Protein AF-A0A1D2MTD9-F1 (afdb_monomer_lite)

Foldseek 3Di:
DADDQPDPPDLVLLVVLLVPPPPPDDPVVNVLSVVLSLLLVQLVVPVVVDYRVLSVVLSCLVCLQVLNNLCVLVSLLPGPVNVVRDDCPDQSNDPVSNVVVSVVSVVSSVDNRDDDCVSCPRVD

Radius of gyration: 14.82 Å; chains: 1; bounding box: 32×32×41 Å

Secondary structure (DSSP, 8-state):
---BTTB---HHHHHHHHHS--S-S-THHHHHHHHHHHHHHHHHHH-TTS-HHHHHHHHHHHHHHTT-GGGHHHHHHT-HHHHHHS-TTSGGG-HHHHHHHHHHHHHHHTS--PPPHHHHTTT-

pLDDT: mean 75.37, std 20.2, range [29.72, 95.44]

Organism: Orchesella cincta (NCBI:txid48709)

Sequence (124 aa):
VQEVFGRKVTNEDFELIIVNDDGSGSSEHVVNVSLYCELIRKINFHASSLGKDGKFQLFICLCAREHLLPRLPQIMANLDITRQMYDDHSFLRNPDLLQDMVQVLLALDDYDIILEHSLTKGID

InterPro domains:
  IPR004012 RUN domain [PF02759] (35-116)
  IPR004012 RUN domain [PS50826] (1-120)
  IPR004012 RUN domain [SM00593] (56-116)
  IPR037213 RUN domain superfamily [G3DSA:1.20.58.900] (1-118)
  IPR037213 RUN domain superfamily [SSF140741] (34-118)
  IPR047278 DENN domain-containing protein 5A/B [PTHR46070] (27-124)

Structure (mmCIF, N/CA/C/O backbone):
data_AF-A0A1D2MTD9-F1
#
_entry.id   AF-A0A1D2MTD9-F1
#
loop_
_atom_site.group_PDB
_atom_site.id
_atom_site.type_symbol
_atom_site.label_atom_id
_atom_site.label_alt_id
_atom_site.label_comp_id
_atom_site.label_asym_id
_atom_site.label_entity_id
_atom_site.label_seq_id
_atom_site.pdbx_PDB_ins_code
_atom_site.Cartn_x
_atom_site.Cartn_y
_atom_site.Cartn_z
_atom_site.occupancy
_atom_site.B_iso_or_equiv
_atom_site.auth_seq_id
_atom_site.auth_comp_id
_atom_site.auth_asym_id
_atom_site.auth_atom_id
_atom_site.pdbx_PDB_model_num
ATOM 1 N N . VAL A 1 1 ? 1.929 15.147 8.982 1.00 29.78 1 VAL A N 1
ATOM 2 C CA . VAL A 1 1 ? 2.770 15.022 7.766 1.00 29.78 1 VAL A CA 1
ATOM 3 C C . VAL A 1 1 ? 3.534 13.725 7.900 1.00 29.78 1 VAL A C 1
ATOM 5 O O . VAL A 1 1 ? 4.138 13.572 8.953 1.00 29.78 1 VAL A O 1
ATOM 8 N N . GLN A 1 2 ? 3.477 12.803 6.939 1.00 31.23 2 GLN A N 1
ATOM 9 C CA . GLN A 1 2 ? 4.319 11.604 6.928 1.00 31.23 2 GLN A CA 1
ATOM 10 C C . GLN A 1 2 ? 5.392 11.725 5.848 1.00 31.23 2 GLN A C 1
ATOM 12 O O . GLN A 1 2 ? 5.124 12.245 4.777 1.00 31.23 2 GLN A O 1
ATOM 17 N N . GLU A 1 3 ? 6.638 11.412 6.199 1.00 29.72 3 GLU A N 1
ATOM 18 C CA . GLU A 1 3 ? 7.717 11.212 5.238 1.00 29.72 3 GLU A CA 1
ATOM 19 C C . GLU A 1 3 ? 7.588 9.767 4.838 1.00 29.72 3 GLU A C 1
ATOM 21 O O . GLU A 1 3 ? 7.647 8.879 5.683 1.00 29.72 3 GLU A O 1
ATOM 26 N N . VAL A 1 4 ? 7.406 9.566 3.550 1.00 36.97 4 VAL A N 1
ATOM 27 C CA . VAL A 1 4 ? 7.649 8.288 2.922 1.00 36.97 4 VAL A CA 1
ATOM 28 C C . VAL A 1 4 ? 8.816 8.595 1.992 1.00 36.97 4 VAL A C 1
ATOM 30 O O . VAL A 1 4 ? 8.685 9.360 1.042 1.00 36.97 4 VAL A O 1
ATOM 33 N N . PHE A 1 5 ? 10.000 8.123 2.389 1.00 48.09 5 PHE A N 1
ATOM 34 C CA . PHE A 1 5 ? 11.257 8.216 1.636 1.00 48.09 5 PHE A CA 1
ATOM 35 C C . PHE A 1 5 ? 11.777 9.632 1.322 1.00 48.09 5 PHE A C 1
ATOM 37 O O . PHE A 1 5 ? 12.143 9.925 0.198 1.00 48.09 5 PHE A O 1
ATOM 44 N N . GLY A 1 6 ? 11.895 10.524 2.310 1.00 35.03 6 GLY A N 1
ATOM 45 C CA . GLY A 1 6 ? 12.742 11.728 2.169 1.00 35.03 6 GLY A CA 1
ATOM 46 C C . GLY A 1 6 ? 12.127 12.934 1.440 1.00 35.03 6 GLY A C 1
ATOM 47 O O . GLY A 1 6 ? 12.738 14.003 1.411 1.00 35.03 6 GLY A O 1
ATOM 48 N N . ARG A 1 7 ? 10.887 12.833 0.949 1.00 38.72 7 ARG A N 1
ATOM 49 C CA . ARG A 1 7 ? 10.010 13.986 0.679 1.00 38.72 7 ARG A CA 1
ATOM 50 C C . ARG A 1 7 ? 8.652 13.788 1.351 1.00 38.72 7 ARG A C 1
ATOM 52 O O . ARG A 1 7 ? 8.276 12.679 1.726 1.00 38.72 7 ARG A O 1
ATOM 59 N N . LYS A 1 8 ? 7.935 14.896 1.571 1.00 39.78 8 LYS A N 1
ATOM 60 C CA . LYS A 1 8 ? 6.552 14.883 2.067 1.00 39.78 8 LYS A CA 1
ATOM 61 C C . LYS A 1 8 ? 5.669 14.283 0.972 1.00 39.78 8 LYS A C 1
ATOM 63 O O . LYS A 1 8 ? 5.165 15.042 0.158 1.00 39.78 8 LYS A O 1
ATOM 68 N N . VAL A 1 9 ? 5.530 12.962 0.946 1.00 43.44 9 VAL A N 1
ATOM 69 C CA . VAL A 1 9 ? 4.542 12.309 0.089 1.00 43.44 9 VAL A CA 1
ATOM 70 C C . VAL A 1 9 ? 3.193 12.477 0.781 1.00 43.44 9 VAL A C 1
ATOM 72 O O . VAL A 1 9 ? 2.987 11.951 1.882 1.00 43.44 9 VAL A O 1
ATOM 75 N N . THR A 1 10 ? 2.329 13.328 0.237 1.00 44.50 10 THR A N 1
ATOM 76 C CA . THR A 1 10 ? 0.978 13.544 0.772 1.00 44.50 10 THR A CA 1
ATOM 77 C C . THR A 1 10 ? 0.020 12.545 0.127 1.00 44.50 10 THR A C 1
ATOM 79 O O . THR A 1 10 ? 0.340 11.885 -0.856 1.00 44.50 10 THR A O 1
ATOM 82 N N . ASN A 1 11 ? -1.191 12.420 0.672 1.00 41.75 11 ASN A N 1
ATOM 83 C CA . ASN A 1 11 ? -2.247 11.605 0.058 1.00 41.75 11 ASN A CA 1
ATOM 84 C C . ASN A 1 11 ? -2.550 12.021 -1.396 1.00 41.75 11 ASN A C 1
ATOM 86 O O . ASN A 1 11 ? -3.111 11.231 -2.145 1.00 41.75 11 ASN A O 1
ATOM 90 N N . GLU A 1 12 ? -2.163 13.239 -1.783 1.00 40.69 12 GLU A N 1
ATOM 91 C CA . GLU A 1 12 ? -2.349 13.819 -3.115 1.00 40.69 12 GLU A CA 1
ATOM 92 C C . GLU A 1 12 ? -1.425 13.168 -4.163 1.00 40.69 12 GLU A C 1
ATOM 94 O O . GLU A 1 12 ? -1.796 13.081 -5.330 1.00 40.69 12 GLU A O 1
ATOM 99 N N . ASP A 1 13 ? -0.271 12.618 -3.763 1.00 46.75 13 ASP A N 1
ATOM 100 C CA . ASP A 1 13 ? 0.656 11.951 -4.692 1.00 46.75 13 ASP A CA 1
ATOM 101 C C . ASP A 1 13 ? 0.121 10.596 -5.182 1.00 46.75 13 ASP A C 1
ATOM 103 O O . ASP A 1 13 ? 0.405 10.180 -6.304 1.00 46.75 13 ASP A O 1
ATOM 107 N N . PHE A 1 14 ? -0.706 9.924 -4.370 1.00 48.38 14 PHE A N 1
ATOM 108 C CA . PHE A 1 14 ? -1.440 8.728 -4.795 1.00 48.38 14 PHE A CA 1
ATOM 109 C C . PHE A 1 14 ? -2.643 9.074 -5.686 1.00 48.38 14 PHE A C 1
ATOM 111 O O . PHE A 1 14 ? -3.011 8.278 -6.547 1.00 48.38 14 PHE A O 1
ATOM 118 N N . GLU A 1 15 ? -3.233 10.265 -5.533 1.00 39.88 15 GLU A N 1
ATOM 119 C CA . GLU A 1 15 ? -4.322 10.734 -6.403 1.00 39.88 15 GLU A CA 1
ATOM 120 C C . GLU A 1 15 ? -3.819 11.138 -7.802 1.00 39.88 15 GLU A C 1
ATOM 122 O O . GLU A 1 15 ? -4.543 10.950 -8.778 1.00 39.88 15 GLU A O 1
ATOM 127 N N . LEU A 1 16 ? -2.560 11.575 -7.949 1.00 44.09 16 LEU A N 1
ATOM 128 C CA . LEU A 1 16 ? -1.937 11.830 -9.261 1.00 44.09 16 LEU A CA 1
ATOM 129 C C . LEU A 1 16 ? -1.857 10.578 -10.157 1.00 44.09 16 LEU A C 1
ATOM 131 O O . LEU A 1 16 ? -1.911 10.696 -11.379 1.00 44.09 16 LEU A O 1
ATOM 135 N N . ILE A 1 17 ? -1.790 9.384 -9.560 1.00 46.62 17 ILE A N 1
ATOM 136 C CA . ILE A 1 17 ? -1.835 8.092 -10.270 1.00 46.62 17 ILE A CA 1
ATOM 137 C C . ILE A 1 17 ? -3.206 7.886 -10.930 1.00 46.62 17 ILE A C 1
ATOM 139 O O . ILE A 1 17 ? -3.293 7.314 -12.010 1.00 46.62 17 ILE A O 1
ATOM 143 N N . ILE A 1 18 ? -4.274 8.372 -10.286 1.00 42.41 18 ILE A N 1
ATOM 144 C CA . ILE A 1 18 ? -5.658 8.256 -10.767 1.00 42.41 18 ILE A CA 1
ATOM 145 C C . ILE A 1 18 ? -5.929 9.258 -11.899 1.00 42.41 18 ILE A C 1
ATOM 147 O O . ILE A 1 18 ? -6.714 8.970 -12.795 1.00 42.41 18 ILE A O 1
ATOM 151 N N . VAL A 1 19 ? -5.292 10.433 -11.864 1.00 39.06 19 VAL A N 1
ATOM 152 C CA . VAL A 1 19 ? -5.574 11.532 -12.806 1.00 39.06 19 VAL A CA 1
ATOM 153 C C . VAL A 1 19 ? -4.752 11.444 -14.098 1.00 39.06 19 VAL A C 1
ATOM 155 O O . VAL A 1 19 ? -5.217 11.918 -15.128 1.00 39.06 19 VAL A O 1
ATOM 158 N N . ASN A 1 20 ? -3.568 10.821 -14.072 1.00 37.56 20 ASN A N 1
ATOM 159 C CA . ASN A 1 20 ? -2.702 10.696 -15.255 1.00 37.56 20 ASN A CA 1
ATOM 160 C C . ASN A 1 20 ? -2.953 9.426 -16.094 1.00 37.56 20 ASN A C 1
ATOM 162 O O . ASN A 1 20 ? -2.279 9.229 -17.106 1.00 37.56 20 ASN A O 1
ATOM 166 N N . ASP A 1 21 ? -3.885 8.555 -15.692 1.00 42.09 21 ASP A N 1
ATOM 167 C CA . ASP A 1 21 ? -4.335 7.452 -16.543 1.00 42.09 21 ASP A CA 1
ATOM 168 C C . ASP A 1 21 ? -5.312 8.008 -17.589 1.00 42.09 21 ASP A C 1
ATOM 170 O O . ASP A 1 21 ? -6.509 8.150 -17.338 1.00 42.09 21 ASP A O 1
ATOM 174 N N . ASP A 1 22 ? -4.788 8.357 -18.768 1.00 41.66 22 ASP A N 1
ATOM 175 C CA . ASP A 1 22 ? -5.541 8.801 -19.952 1.00 41.66 22 ASP A CA 1
ATOM 176 C C . ASP A 1 22 ? -6.394 7.656 -20.556 1.00 41.66 22 ASP A C 1
ATOM 178 O O . ASP A 1 22 ? -6.290 7.306 -21.734 1.00 41.66 22 ASP A O 1
ATOM 182 N N . GLY A 1 23 ? -7.254 7.036 -19.742 1.00 43.78 23 GLY A N 1
ATOM 183 C CA . GLY A 1 23 ? -8.391 6.216 -20.166 1.00 43.78 23 GLY A CA 1
ATOM 184 C C . GLY A 1 23 ? -8.071 4.953 -20.970 1.00 43.78 23 GLY A C 1
ATOM 185 O O . GLY A 1 23 ? -8.983 4.385 -21.571 1.00 43.78 23 GLY A O 1
ATOM 186 N N . SER A 1 24 ? -6.813 4.505 -21.004 1.00 41.44 24 SER A N 1
ATOM 187 C CA . SER A 1 24 ? -6.406 3.293 -21.736 1.00 41.44 24 SER A CA 1
ATOM 188 C C . SER A 1 24 ? -6.102 2.088 -20.836 1.00 41.44 24 SER A C 1
ATOM 190 O O . SER A 1 24 ? -5.957 0.974 -21.344 1.00 41.44 24 SER A O 1
ATOM 192 N N . GLY A 1 25 ? -6.075 2.275 -19.511 1.00 43.25 25 GLY A N 1
ATOM 193 C CA . GLY A 1 25 ? -5.970 1.203 -18.529 1.00 43.25 25 GLY A CA 1
ATOM 194 C C . GLY A 1 25 ? -7.304 0.482 -18.339 1.00 43.25 25 GLY A C 1
ATOM 195 O O . GLY A 1 25 ? -8.303 1.071 -17.931 1.00 43.25 25 GLY A O 1
ATOM 196 N N . SER A 1 26 ? -7.336 -0.817 -18.630 1.00 45.59 26 SER A N 1
ATOM 197 C CA . SER A 1 26 ? -8.458 -1.721 -18.342 1.00 45.59 26 SER A CA 1
ATOM 198 C C . SER A 1 26 ? -9.056 -1.466 -16.949 1.00 45.59 26 SER A C 1
ATOM 200 O O . SER A 1 26 ? -8.302 -1.376 -15.981 1.00 45.59 26 SER A O 1
ATOM 202 N N . SER A 1 27 ? -10.393 -1.394 -16.838 1.00 48.62 27 SER A N 1
ATOM 203 C CA . SER A 1 27 ? -11.167 -0.980 -15.644 1.00 48.62 27 SER A CA 1
ATOM 204 C C . SER A 1 27 ? -10.743 -1.585 -14.296 1.00 48.62 27 SER A C 1
ATOM 206 O O . SER A 1 27 ? -11.071 -1.032 -13.253 1.00 48.62 27 SER A O 1
ATOM 208 N N . GLU A 1 28 ? -10.006 -2.692 -14.289 1.00 47.75 28 GLU A N 1
ATOM 209 C CA . GLU A 1 28 ? -9.451 -3.331 -13.096 1.00 47.75 28 GLU A CA 1
ATOM 210 C C . GLU A 1 28 ? -8.309 -2.523 -12.442 1.00 47.75 28 GLU A C 1
ATOM 212 O O . GLU A 1 28 ? -8.194 -2.492 -11.217 1.00 47.75 28 GLU A O 1
ATOM 217 N N . HIS A 1 29 ? -7.494 -1.797 -13.218 1.00 49.06 29 HIS A N 1
ATOM 218 C CA . HIS A 1 29 ? -6.390 -0.988 -12.679 1.00 49.06 29 HIS A CA 1
ATOM 219 C C . HIS A 1 29 ? -6.884 0.221 -11.871 1.00 49.06 29 HIS A C 1
ATOM 221 O O . HIS A 1 29 ? -6.369 0.490 -10.785 1.00 49.06 29 HIS A O 1
ATOM 227 N N . VAL A 1 30 ? -7.928 0.901 -12.352 1.00 48.84 30 VAL A N 1
ATOM 228 C CA . VAL A 1 30 ? -8.521 2.080 -11.698 1.00 48.84 30 VAL A CA 1
ATOM 229 C C . VAL A 1 30 ? -9.203 1.706 -10.376 1.00 48.84 30 VAL A C 1
ATOM 231 O O . VAL A 1 30 ? -9.074 2.417 -9.377 1.00 48.84 30 VAL A O 1
ATOM 234 N N . VAL A 1 31 ? -9.882 0.553 -10.339 1.00 52.53 31 VAL A N 1
ATOM 235 C CA . VAL A 1 31 ? -10.547 0.046 -9.126 1.00 52.53 31 VAL A CA 1
ATOM 236 C C . VAL A 1 31 ? -9.523 -0.249 -8.026 1.00 52.53 31 VAL A C 1
ATOM 238 O O . VAL A 1 31 ? -9.751 0.123 -6.876 1.00 52.53 31 VAL A O 1
ATOM 241 N N . ASN A 1 32 ? -8.357 -0.807 -8.367 1.00 66.50 32 ASN A N 1
ATOM 242 C CA . ASN A 1 32 ? -7.328 -1.147 -7.382 1.00 66.50 32 ASN A CA 1
ATOM 243 C C . ASN A 1 32 ? -6.733 0.086 -6.675 1.00 66.50 32 ASN A C 1
ATOM 245 O O . ASN A 1 32 ? -6.564 0.055 -5.459 1.00 66.50 32 ASN A O 1
ATOM 249 N N . VAL A 1 33 ? -6.465 1.193 -7.382 1.00 72.75 33 VAL A N 1
ATOM 250 C CA . VAL A 1 33 ? -5.856 2.398 -6.769 1.00 72.75 33 VAL A CA 1
ATOM 251 C C . VAL A 1 33 ? -6.788 3.059 -5.747 1.00 72.75 33 VAL A C 1
ATOM 253 O O . VAL A 1 33 ? -6.342 3.486 -4.679 1.00 72.75 33 VAL A O 1
ATOM 256 N N . SER A 1 34 ? -8.096 3.081 -6.024 1.00 79.06 34 SER A N 1
ATOM 257 C CA . SER A 1 34 ? -9.091 3.674 -5.121 1.00 79.06 34 SER A CA 1
ATOM 258 C C . SER A 1 34 ? -9.129 3.020 -3.732 1.00 79.06 34 SER A C 1
ATOM 260 O O . SER A 1 34 ? -9.282 3.740 -2.741 1.00 79.06 34 SER A O 1
ATOM 262 N N . LEU A 1 35 ? -8.899 1.702 -3.647 1.00 85.25 35 LEU A N 1
ATOM 263 C CA . LEU A 1 35 ? -8.848 0.953 -2.385 1.00 85.25 35 LEU A CA 1
ATOM 264 C C . LEU A 1 35 ? -7.670 1.403 -1.512 1.00 85.25 35 LEU A C 1
ATOM 266 O O . LEU A 1 35 ? -7.846 1.679 -0.323 1.00 85.25 35 LEU A O 1
ATOM 270 N N . TYR A 1 36 ? -6.480 1.572 -2.100 1.00 86.00 36 TYR A N 1
ATOM 271 C CA . TYR A 1 36 ? -5.323 2.101 -1.368 1.00 86.00 36 TYR A CA 1
ATOM 272 C C . TYR A 1 36 ? -5.569 3.534 -0.890 1.00 86.00 36 TYR A C 1
ATOM 274 O O . TYR A 1 36 ? -5.273 3.857 0.261 1.00 86.00 36 TYR A O 1
ATOM 282 N N . CYS A 1 37 ? -6.152 4.391 -1.734 1.00 82.25 37 CYS A N 1
ATOM 283 C CA . CYS A 1 37 ? -6.489 5.760 -1.346 1.00 82.25 37 CYS A CA 1
ATOM 284 C C . CYS A 1 37 ? -7.497 5.796 -0.189 1.00 82.25 37 CYS A C 1
ATOM 286 O O . CYS A 1 37 ? -7.349 6.605 0.728 1.00 82.25 37 CYS A O 1
ATOM 288 N N . GLU A 1 38 ? -8.513 4.932 -0.201 1.00 85.56 38 GLU A N 1
ATOM 289 C CA . GLU A 1 38 ? -9.474 4.830 0.897 1.00 85.56 38 GLU A CA 1
ATOM 290 C C . GLU A 1 38 ? -8.798 4.407 2.207 1.00 85.56 38 GLU A C 1
ATOM 292 O O . GLU A 1 38 ? -8.984 5.080 3.226 1.00 85.56 38 GLU A O 1
ATOM 297 N N . LEU A 1 39 ? -7.955 3.369 2.173 1.00 87.38 39 LEU A N 1
ATOM 298 C CA . LEU A 1 39 ? -7.175 2.934 3.336 1.00 87.38 39 LEU A CA 1
ATOM 299 C C . LEU A 1 39 ? -6.313 4.075 3.882 1.00 87.38 39 LEU A C 1
ATOM 301 O O . LEU A 1 39 ? -6.363 4.379 5.073 1.00 87.38 39 LEU A O 1
ATOM 305 N N . ILE A 1 40 ? -5.581 4.772 3.014 1.00 85.31 40 ILE A N 1
ATOM 306 C CA . ILE A 1 40 ? -4.740 5.911 3.396 1.00 85.31 40 ILE A CA 1
ATOM 307 C C . ILE A 1 40 ? -5.574 7.034 4.036 1.00 85.31 40 ILE A C 1
ATOM 309 O O . ILE A 1 40 ? -5.143 7.631 5.031 1.00 85.31 40 ILE A O 1
ATOM 313 N N . ARG A 1 41 ? -6.772 7.336 3.513 1.00 85.56 41 ARG A N 1
ATOM 314 C CA . ARG A 1 41 ? -7.674 8.342 4.108 1.00 85.56 41 ARG A CA 1
ATOM 315 C C . ARG A 1 41 ? -8.146 7.915 5.497 1.00 85.56 41 ARG A C 1
ATOM 317 O O . ARG A 1 41 ? -8.007 8.703 6.435 1.00 85.56 41 ARG A O 1
ATOM 324 N N . LYS A 1 42 ? -8.630 6.677 5.648 1.00 88.56 42 LYS A N 1
ATOM 325 C CA . LYS A 1 42 ? -9.072 6.114 6.938 1.00 88.56 42 LYS A CA 1
ATOM 326 C C . LYS A 1 42 ? -7.948 6.152 7.971 1.00 88.56 42 LYS A C 1
ATOM 328 O O . LYS A 1 42 ? -8.118 6.695 9.060 1.00 88.56 42 LYS A O 1
ATOM 333 N N . ILE A 1 43 ? -6.762 5.683 7.599 1.00 86.56 43 ILE A N 1
ATOM 334 C CA . ILE A 1 43 ? -5.570 5.701 8.451 1.00 86.56 43 ILE A CA 1
ATOM 335 C C . ILE A 1 43 ? -5.213 7.130 8.877 1.00 86.56 43 ILE A C 1
ATOM 337 O O . ILE A 1 43 ? -4.922 7.389 10.047 1.00 86.56 43 ILE A O 1
ATOM 341 N N . ASN A 1 44 ? -5.241 8.092 7.955 1.00 84.31 44 ASN A N 1
ATOM 342 C CA . ASN A 1 44 ? -4.900 9.467 8.297 1.00 84.31 44 ASN A CA 1
ATOM 343 C C . ASN A 1 44 ? -5.891 10.125 9.252 1.00 84.31 44 ASN A C 1
ATOM 345 O O . ASN A 1 44 ? -5.456 10.932 10.080 1.00 84.31 44 ASN A O 1
ATOM 349 N N . PHE A 1 45 ? -7.170 9.770 9.147 1.00 86.38 45 PHE A N 1
ATOM 350 C CA . PHE A 1 45 ? -8.226 10.270 10.015 1.00 86.38 45 PHE A CA 1
ATOM 351 C C . PHE A 1 45 ? -8.194 9.607 11.401 1.00 86.38 45 PHE A C 1
ATOM 353 O O . PHE A 1 45 ? -8.207 10.303 12.416 1.00 86.38 45 PHE A O 1
ATOM 360 N N . HIS A 1 46 ? -8.093 8.276 11.459 1.00 87.31 46 HIS A N 1
ATOM 361 C CA . HIS A 1 46 ? -8.261 7.509 12.698 1.00 87.31 46 HIS A CA 1
ATOM 362 C C . HIS A 1 46 ? -6.959 7.282 13.478 1.00 87.31 46 HIS A C 1
ATOM 364 O O . HIS A 1 46 ? -6.987 7.227 14.706 1.00 87.31 46 HIS A O 1
ATOM 370 N N . ALA A 1 47 ? -5.806 7.232 12.807 1.00 84.50 47 ALA A N 1
ATOM 371 C CA . ALA A 1 47 ? -4.506 7.000 13.438 1.00 84.50 47 ALA A CA 1
ATOM 372 C C . ALA A 1 47 ? -3.684 8.293 13.587 1.00 84.50 47 ALA A C 1
ATOM 374 O O . ALA A 1 47 ? -2.472 8.307 13.376 1.00 84.50 47 ALA A O 1
ATOM 375 N N . SER A 1 48 ? -4.331 9.416 13.917 1.00 82.12 48 SER A N 1
ATOM 376 C CA . SER A 1 48 ? -3.689 10.741 13.993 1.00 82.12 48 SER A CA 1
ATOM 377 C C . SER A 1 48 ? -2.555 10.832 15.025 1.00 82.12 48 SER A C 1
ATOM 379 O O . SER A 1 48 ? -1.643 11.640 14.849 1.00 82.12 48 SER A O 1
ATOM 381 N N . SER A 1 49 ? -2.580 9.978 16.052 1.00 85.56 49 SER A N 1
ATOM 382 C CA . SER A 1 49 ? -1.524 9.841 17.061 1.00 85.56 49 SER A CA 1
ATOM 383 C C . SER A 1 49 ? -0.282 9.094 16.563 1.00 85.56 49 SER A C 1
ATOM 385 O O . SER A 1 49 ? 0.778 9.221 17.176 1.00 85.56 49 SER A O 1
ATOM 387 N N . LEU A 1 50 ? -0.380 8.330 15.469 1.00 81.44 50 LEU A N 1
ATOM 388 C CA . LEU A 1 50 ? 0.761 7.620 14.898 1.00 81.44 50 LEU A CA 1
ATOM 389 C C . LEU A 1 50 ? 1.655 8.566 14.091 1.00 81.44 50 LEU A C 1
ATOM 391 O O . LEU A 1 50 ? 1.201 9.377 13.276 1.00 81.44 50 LEU A O 1
ATOM 395 N N . GLY A 1 51 ? 2.963 8.397 14.291 1.00 78.31 51 GLY A N 1
ATOM 396 C CA . GLY A 1 51 ? 3.998 9.012 13.470 1.00 78.31 51 GLY A CA 1
ATOM 397 C C . GLY A 1 51 ? 4.052 8.442 12.048 1.00 78.31 51 GLY A C 1
ATOM 398 O O . GLY A 1 51 ? 3.272 7.574 11.663 1.00 78.31 51 GLY A O 1
ATOM 399 N N . LYS A 1 52 ? 5.004 8.946 11.260 1.00 75.00 52 LYS A N 1
ATOM 400 C CA . LYS A 1 52 ? 5.229 8.659 9.828 1.00 75.00 52 LYS A CA 1
ATOM 401 C C . LYS A 1 52 ? 5.390 7.168 9.525 1.00 75.00 52 LYS A C 1
ATOM 403 O O . LYS A 1 52 ? 4.646 6.592 8.736 1.00 75.00 52 LYS A O 1
ATOM 408 N N . ASP A 1 53 ? 6.259 6.536 10.285 1.00 76.06 53 ASP A N 1
ATOM 409 C CA . ASP A 1 53 ? 6.518 5.110 10.139 1.00 76.06 53 ASP A CA 1
ATOM 410 C C . ASP A 1 53 ? 5.348 4.277 10.664 1.00 76.06 53 ASP A C 1
ATOM 412 O O . ASP A 1 53 ? 4.964 3.297 10.041 1.00 76.06 53 ASP A O 1
ATOM 416 N N . GLY A 1 54 ? 4.707 4.721 11.752 1.00 81.44 54 GLY A N 1
ATOM 417 C CA . GLY A 1 54 ? 3.578 4.016 12.359 1.00 81.44 54 GLY A CA 1
ATOM 418 C C . GLY A 1 54 ? 2.382 3.886 11.419 1.00 81.44 54 GLY A C 1
ATOM 419 O O . GLY A 1 54 ? 1.834 2.795 11.279 1.00 81.44 54 GLY A O 1
ATOM 420 N N . LYS A 1 55 ? 1.988 4.962 10.717 1.00 81.69 55 LYS A N 1
ATOM 421 C CA . LYS A 1 55 ? 0.891 4.810 9.748 1.00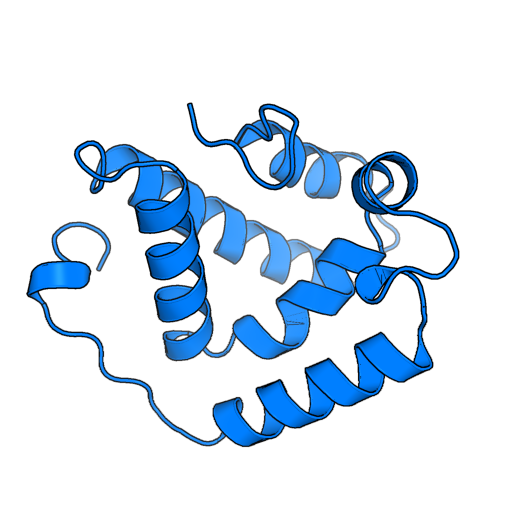 81.69 55 LYS A CA 1
ATOM 422 C C . LYS A 1 55 ? 1.308 4.083 8.467 1.00 81.69 55 LYS A C 1
ATOM 424 O O . LYS A 1 55 ? 0.458 3.437 7.869 1.00 81.69 55 LYS A O 1
ATOM 429 N N . PHE A 1 56 ? 2.580 4.150 8.059 1.00 82.62 56 PHE A N 1
ATOM 430 C CA . PHE A 1 56 ? 3.070 3.338 6.940 1.00 82.62 56 PHE A CA 1
ATOM 431 C C . PHE A 1 56 ? 3.030 1.844 7.284 1.00 82.62 56 PHE A C 1
ATOM 433 O O . PHE A 1 56 ? 2.489 1.052 6.522 1.00 82.62 56 PHE A O 1
ATOM 440 N N . GLN A 1 57 ? 3.513 1.463 8.468 1.00 87.56 57 GLN A N 1
ATOM 441 C CA . GLN A 1 57 ? 3.418 0.094 8.976 1.00 87.56 57 GLN A CA 1
ATOM 442 C C . GLN A 1 57 ? 1.961 -0.377 9.034 1.00 87.56 57 GLN A C 1
ATOM 444 O O . GLN A 1 57 ? 1.651 -1.456 8.538 1.00 87.56 57 GLN A O 1
ATOM 449 N N . LEU A 1 58 ? 1.055 0.457 9.557 1.00 89.81 58 LEU A N 1
ATOM 450 C CA . LEU A 1 58 ? -0.375 0.146 9.599 1.00 89.81 58 LEU A CA 1
ATOM 451 C C . LEU A 1 58 ? -0.975 -0.029 8.196 1.00 89.81 58 LEU A C 1
ATOM 453 O O . LEU A 1 58 ? -1.751 -0.954 7.976 1.00 89.81 58 LEU A O 1
ATOM 457 N N . PHE A 1 59 ? -0.587 0.814 7.237 1.00 90.12 59 PHE A N 1
ATOM 458 C CA . PHE A 1 59 ? -0.992 0.680 5.838 1.00 90.12 59 PHE A CA 1
ATOM 459 C C . PHE A 1 59 ? -0.536 -0.650 5.229 1.00 90.12 59 PHE A C 1
ATOM 461 O O . PHE A 1 59 ? -1.347 -1.325 4.600 1.00 90.12 59 PHE A O 1
ATOM 468 N N . ILE A 1 60 ? 0.714 -1.065 5.459 1.00 91.38 60 ILE A N 1
ATOM 469 C CA . ILE A 1 60 ? 1.226 -2.361 4.989 1.00 91.38 60 ILE A CA 1
ATOM 470 C C . ILE A 1 60 ? 0.457 -3.521 5.630 1.00 91.38 60 ILE A C 1
ATOM 472 O O . ILE A 1 60 ? 0.043 -4.430 4.915 1.00 91.38 60 ILE A O 1
ATOM 476 N N . CYS A 1 61 ? 0.205 -3.474 6.942 1.00 93.88 61 CYS A N 1
ATOM 477 C CA . CYS A 1 61 ? -0.583 -4.492 7.642 1.00 93.88 61 CYS A CA 1
ATOM 478 C C . CYS A 1 61 ? -2.005 -4.618 7.078 1.00 93.88 61 CYS A C 1
ATOM 480 O O . CYS A 1 61 ? -2.475 -5.730 6.852 1.00 93.88 61 CYS A O 1
ATOM 482 N N . LEU A 1 62 ? -2.678 -3.492 6.823 1.00 93.31 62 LEU A N 1
ATOM 483 C CA . LEU A 1 62 ? -4.020 -3.483 6.239 1.00 93.31 62 LEU A CA 1
ATOM 484 C C . LEU A 1 62 ? -4.002 -3.986 4.794 1.00 93.31 62 LEU A C 1
ATOM 486 O O . LEU A 1 62 ? -4.823 -4.820 4.441 1.00 93.31 62 LEU A O 1
ATOM 490 N N . CYS A 1 63 ? -3.033 -3.571 3.975 1.00 92.50 63 CYS A N 1
ATOM 491 C CA . CYS A 1 63 ? -2.884 -4.115 2.623 1.00 92.50 63 CYS A CA 1
ATOM 492 C C . CYS A 1 63 ? -2.642 -5.628 2.634 1.00 92.50 63 CYS A C 1
ATOM 494 O O . CYS A 1 63 ? -3.105 -6.314 1.731 1.00 92.50 63 CYS A O 1
ATOM 496 N N . ALA A 1 64 ? -1.913 -6.144 3.626 1.00 94.00 64 ALA A N 1
ATOM 497 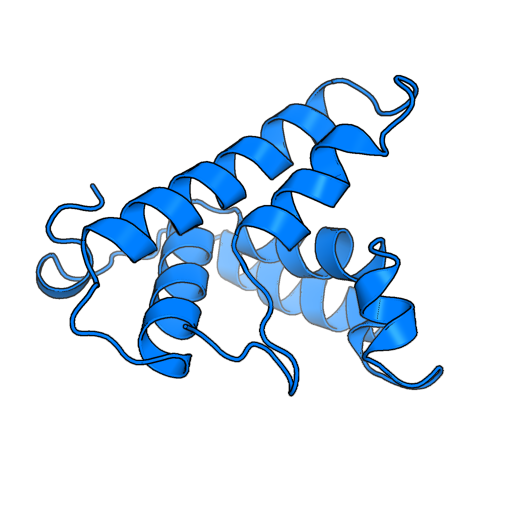C CA . ALA A 1 64 ? -1.677 -7.575 3.770 1.00 94.00 64 ALA A CA 1
ATOM 498 C C . ALA A 1 64 ? -2.970 -8.320 4.139 1.00 94.00 64 ALA A C 1
ATOM 500 O O . ALA A 1 64 ? -3.278 -9.331 3.526 1.00 94.00 64 ALA A O 1
ATOM 501 N N . ARG A 1 65 ? -3.758 -7.783 5.082 1.00 94.12 65 ARG A N 1
ATOM 502 C CA . ARG A 1 65 ? -5.068 -8.336 5.463 1.00 94.12 65 ARG A CA 1
ATOM 503 C C . ARG A 1 65 ? -6.076 -8.344 4.312 1.00 94.12 65 ARG A C 1
ATOM 505 O O . ARG A 1 65 ? -6.845 -9.284 4.194 1.00 94.12 65 ARG A O 1
ATOM 512 N N . GLU A 1 66 ? -6.098 -7.293 3.497 1.00 92.62 66 GLU A N 1
ATOM 513 C CA . GLU A 1 66 ? -7.051 -7.149 2.386 1.00 92.62 66 GLU A CA 1
ATOM 514 C C . GLU A 1 66 ? -6.545 -7.780 1.069 1.00 92.62 66 GLU A C 1
ATOM 516 O O . GLU A 1 66 ? -7.124 -7.529 0.013 1.00 92.62 66 GLU A O 1
ATOM 521 N N . HIS A 1 67 ? -5.448 -8.553 1.091 1.00 93.69 67 HIS A N 1
ATOM 522 C CA . HIS A 1 67 ? -4.841 -9.173 -0.103 1.00 93.69 67 HIS A CA 1
ATOM 523 C C . HIS A 1 67 ? -4.455 -8.175 -1.215 1.00 93.69 67 HIS A C 1
ATOM 525 O O . HIS A 1 67 ? -4.459 -8.453 -2.417 1.00 93.69 67 HIS A O 1
ATOM 531 N N . LEU A 1 68 ? -4.103 -6.953 -0.811 1.00 91.81 68 LEU A N 1
ATOM 532 C CA . LEU A 1 68 ? -3.680 -5.864 -1.694 1.00 91.81 68 LEU A CA 1
ATOM 533 C C . LEU A 1 68 ? -2.155 -5.712 -1.740 1.00 91.81 68 LEU A C 1
ATOM 535 O O . LEU A 1 68 ? -1.621 -5.034 -2.622 1.00 91.81 68 LEU A O 1
ATOM 539 N N . LEU A 1 69 ? -1.429 -6.299 -0.789 1.00 92.50 69 LEU A N 1
ATOM 540 C CA . LEU A 1 69 ? 0.007 -6.077 -0.642 1.00 92.50 69 LEU A CA 1
ATOM 541 C C . LEU A 1 69 ? 0.851 -6.550 -1.844 1.00 92.50 69 LEU A C 1
ATOM 543 O O . LEU A 1 69 ? 1.740 -5.791 -2.232 1.00 92.50 69 LEU A O 1
ATOM 547 N N . PRO A 1 70 ? 0.592 -7.705 -2.496 1.00 92.75 70 PRO A N 1
ATOM 548 C CA . PRO A 1 70 ? 1.433 -8.173 -3.605 1.00 92.75 70 PRO A CA 1
ATOM 549 C C . PRO A 1 70 ? 1.458 -7.236 -4.819 1.00 92.75 70 PRO A C 1
ATOM 551 O O . PRO A 1 70 ? 2.454 -7.165 -5.536 1.00 92.75 70 PRO A O 1
ATOM 554 N N . ARG A 1 71 ? 0.371 -6.488 -5.042 1.00 88.88 71 ARG A N 1
ATOM 555 C CA . ARG A 1 71 ? 0.212 -5.579 -6.191 1.00 88.88 71 ARG A CA 1
ATOM 556 C C . ARG A 1 71 ? 0.854 -4.212 -5.950 1.00 88.88 71 ARG A C 1
ATOM 558 O O . ARG A 1 71 ? 1.252 -3.536 -6.898 1.00 88.88 71 ARG A O 1
ATOM 565 N N . LEU A 1 72 ? 0.979 -3.805 -4.685 1.00 87.56 72 LEU A N 1
ATOM 566 C CA . LEU A 1 72 ? 1.443 -2.472 -4.298 1.00 87.56 72 LEU A CA 1
ATOM 567 C C . LEU A 1 72 ? 2.836 -2.121 -4.869 1.00 87.56 72 LEU A C 1
ATOM 569 O O . LEU A 1 72 ? 2.961 -1.033 -5.435 1.00 87.56 72 LEU A O 1
ATOM 573 N N . PRO A 1 73 ? 3.869 -2.992 -4.815 1.00 87.94 73 PRO A N 1
ATOM 574 C CA . PRO A 1 73 ? 5.187 -2.661 -5.360 1.00 87.94 73 PRO A CA 1
ATOM 575 C C . PRO A 1 73 ? 5.170 -2.391 -6.866 1.00 87.94 73 PRO A C 1
ATOM 577 O O . PRO A 1 73 ? 5.859 -1.488 -7.332 1.00 87.94 73 PRO A O 1
ATOM 580 N N . GLN A 1 74 ? 4.362 -3.134 -7.628 1.00 85.75 74 GLN A N 1
ATOM 581 C CA . GLN A 1 74 ? 4.232 -2.938 -9.075 1.00 85.75 74 GLN A CA 1
ATOM 582 C C . GLN A 1 74 ? 3.544 -1.612 -9.396 1.00 85.75 74 GLN A C 1
ATOM 584 O O . GLN A 1 74 ? 3.982 -0.892 -10.292 1.00 85.75 74 GLN A O 1
ATOM 589 N N . ILE A 1 75 ? 2.506 -1.254 -8.632 1.00 82.50 75 ILE A N 1
ATOM 590 C CA . ILE A 1 75 ? 1.857 0.057 -8.745 1.00 82.50 75 ILE A CA 1
ATOM 591 C C . ILE A 1 75 ? 2.885 1.156 -8.479 1.00 82.50 75 ILE A C 1
ATOM 593 O O . ILE A 1 75 ? 3.022 2.058 -9.298 1.00 82.50 75 ILE A O 1
ATOM 597 N N . MET A 1 76 ? 3.655 1.044 -7.392 1.00 81.06 76 MET A N 1
ATOM 598 C CA . MET A 1 76 ? 4.700 2.010 -7.048 1.00 81.06 76 MET A CA 1
ATOM 599 C C . MET A 1 76 ? 5.771 2.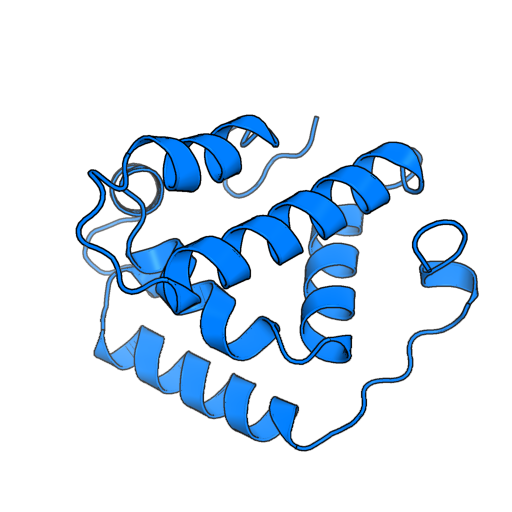120 -8.141 1.00 81.06 76 MET A C 1
ATOM 601 O O . MET A 1 76 ? 6.155 3.230 -8.499 1.00 81.06 76 MET A O 1
ATOM 605 N N . ALA A 1 77 ? 6.237 1.009 -8.711 1.00 84.69 77 ALA A N 1
ATOM 606 C CA . ALA A 1 77 ? 7.265 1.005 -9.754 1.00 84.69 77 ALA A CA 1
ATOM 607 C C . ALA A 1 77 ? 6.849 1.765 -11.029 1.00 84.69 77 ALA A C 1
ATOM 609 O O . ALA A 1 77 ? 7.699 2.337 -11.714 1.00 84.69 77 ALA A O 1
ATOM 610 N N . ASN A 1 78 ? 5.546 1.817 -11.319 1.00 80.12 78 ASN A N 1
ATOM 611 C CA . ASN A 1 78 ? 4.997 2.509 -12.485 1.00 80.12 78 ASN A CA 1
ATOM 612 C C . ASN A 1 78 ? 4.837 4.025 -12.292 1.00 80.12 78 ASN A C 1
ATOM 614 O O . ASN A 1 78 ? 4.495 4.723 -13.245 1.00 80.12 78 ASN A O 1
ATOM 618 N N . LEU A 1 79 ? 5.087 4.553 -11.091 1.00 73.81 79 LEU A N 1
ATOM 619 C CA . LEU A 1 79 ? 4.891 5.973 -10.807 1.00 73.81 79 LEU A CA 1
ATOM 620 C C . LEU A 1 79 ? 6.113 6.800 -11.189 1.00 73.81 79 LEU A C 1
ATOM 622 O O . LEU A 1 79 ? 7.248 6.458 -10.851 1.00 73.81 79 LEU A O 1
ATOM 626 N N . ASP A 1 80 ? 5.881 7.967 -11.787 1.00 75.81 80 ASP A N 1
ATOM 627 C CA . ASP A 1 80 ? 6.965 8.898 -12.110 1.00 75.81 80 ASP A CA 1
ATOM 628 C C . ASP A 1 80 ? 7.700 9.397 -10.863 1.00 75.81 80 ASP A C 1
ATOM 630 O O . ASP A 1 80 ? 8.915 9.598 -10.904 1.00 75.81 80 ASP A O 1
ATOM 634 N N . ILE A 1 81 ? 7.004 9.524 -9.728 1.00 72.44 81 ILE A N 1
ATOM 635 C CA . ILE A 1 81 ? 7.648 9.872 -8.457 1.00 72.44 81 ILE A CA 1
ATOM 636 C C . ILE A 1 81 ? 8.677 8.813 -8.043 1.00 72.44 81 ILE A C 1
ATOM 638 O O . ILE A 1 81 ? 9.735 9.163 -7.534 1.00 72.44 81 ILE A O 1
ATOM 642 N N . THR A 1 82 ? 8.456 7.533 -8.347 1.00 76.62 82 THR A N 1
ATOM 643 C CA . THR A 1 82 ? 9.429 6.469 -8.057 1.00 76.62 82 THR A CA 1
ATOM 644 C C . THR A 1 82 ? 10.698 6.643 -8.884 1.00 76.62 82 THR A C 1
ATOM 646 O O . THR A 1 82 ? 11.796 6.461 -8.365 1.00 76.62 82 THR A O 1
ATOM 649 N N . ARG A 1 83 ? 10.590 7.092 -10.141 1.00 81.12 83 ARG A N 1
ATOM 650 C CA . ARG A 1 83 ? 11.765 7.430 -10.968 1.00 81.12 83 ARG A CA 1
ATOM 651 C C . ARG A 1 83 ? 12.527 8.645 -10.442 1.00 81.12 83 ARG A C 1
ATOM 653 O O . ARG A 1 83 ? 13.738 8.712 -10.605 1.00 81.12 83 ARG A O 1
ATOM 660 N N . GLN A 1 84 ? 11.828 9.594 -9.822 1.00 81.12 84 GLN A N 1
ATOM 661 C CA . GLN A 1 84 ? 12.437 10.792 -9.235 1.00 81.12 84 GLN A CA 1
ATOM 662 C C . GLN A 1 84 ? 13.078 10.526 -7.867 1.00 81.12 84 GLN A C 1
ATOM 664 O O . GLN A 1 84 ? 14.033 11.206 -7.500 1.00 81.12 84 GLN A O 1
ATOM 669 N N . MET A 1 85 ? 12.533 9.576 -7.105 1.00 74.19 85 MET A N 1
ATOM 670 C CA . MET A 1 85 ? 12.927 9.307 -5.719 1.00 74.19 85 MET A CA 1
ATOM 671 C C . MET A 1 85 ? 13.947 8.176 -5.581 1.00 74.19 85 MET A C 1
ATOM 673 O O . MET A 1 85 ? 14.630 8.108 -4.561 1.00 74.19 85 MET A O 1
ATOM 677 N N . TYR A 1 86 ? 14.054 7.296 -6.578 1.00 79.00 86 TYR A N 1
ATOM 678 C CA . TYR A 1 86 ? 14.938 6.139 -6.535 1.00 79.00 86 TYR A CA 1
ATOM 679 C C . TYR A 1 86 ? 15.913 6.102 -7.717 1.00 79.00 86 TYR A C 1
ATOM 681 O O . TYR A 1 86 ? 15.537 6.339 -8.868 1.00 79.00 86 TYR A O 1
ATOM 689 N N . ASP A 1 87 ? 17.155 5.706 -7.434 1.00 86.69 87 ASP A N 1
ATOM 690 C CA . ASP A 1 87 ? 18.204 5.516 -8.440 1.00 86.69 87 ASP A CA 1
ATOM 691 C C . ASP A 1 87 ? 17.849 4.423 -9.461 1.00 86.69 87 ASP A C 1
ATOM 693 O O . ASP A 1 87 ? 17.089 3.496 -9.166 1.00 86.69 87 ASP A O 1
ATOM 697 N N . ASP A 1 88 ? 18.449 4.483 -10.653 1.00 83.81 88 ASP A N 1
ATOM 698 C CA . ASP A 1 88 ? 18.191 3.549 -11.764 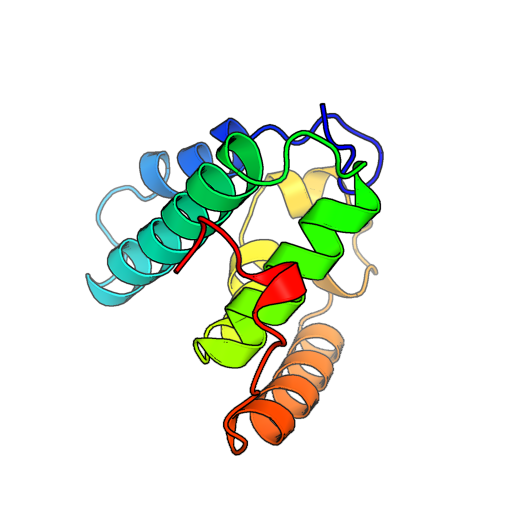1.00 83.81 88 ASP A CA 1
ATOM 699 C C . ASP A 1 88 ? 18.410 2.071 -11.390 1.00 83.81 88 ASP A C 1
ATOM 701 O O . ASP A 1 88 ? 17.744 1.191 -11.929 1.00 83.81 88 ASP A O 1
ATOM 705 N N . HIS A 1 89 ? 19.306 1.797 -10.436 1.00 84.00 89 HIS A N 1
ATOM 706 C CA . HIS A 1 89 ? 19.627 0.450 -9.945 1.00 84.00 89 HIS A CA 1
ATOM 707 C C . HIS A 1 89 ? 18.926 0.084 -8.629 1.00 84.00 89 HIS A C 1
ATOM 709 O O . HIS A 1 89 ? 19.254 -0.925 -8.005 1.00 84.00 89 HIS A O 1
ATOM 715 N N . SER A 1 90 ? 17.991 0.914 -8.173 1.00 85.81 90 SER A N 1
ATOM 716 C CA . SER A 1 90 ? 17.208 0.641 -6.972 1.00 85.81 90 SER A CA 1
ATOM 717 C C . SER A 1 90 ? 16.288 -0.566 -7.146 1.00 85.81 90 SER A C 1
ATOM 719 O O . SER A 1 90 ? 15.885 -0.934 -8.249 1.00 85.81 90 SER A O 1
ATOM 721 N N . PHE A 1 91 ? 15.897 -1.144 -6.014 1.00 84.50 91 PHE A N 1
ATOM 722 C CA . PHE A 1 91 ? 15.048 -2.328 -5.963 1.00 84.50 91 PHE A CA 1
ATOM 723 C C . PHE A 1 91 ? 13.719 -2.154 -6.718 1.00 84.50 91 PHE A C 1
ATOM 725 O O . PHE A 1 91 ? 13.351 -3.007 -7.514 1.00 84.50 91 PHE A O 1
ATOM 732 N N . LEU A 1 92 ? 13.026 -1.023 -6.524 1.00 82.56 92 LEU A N 1
ATOM 733 C CA . LEU A 1 92 ? 11.735 -0.750 -7.174 1.00 82.56 92 LEU A CA 1
ATOM 734 C C . LEU A 1 92 ? 11.850 -0.461 -8.678 1.00 82.56 92 LEU A C 1
ATOM 736 O O . LEU A 1 92 ? 10.839 -0.490 -9.374 1.00 82.56 92 LEU A O 1
ATOM 740 N N . ARG A 1 93 ? 13.053 -0.156 -9.180 1.00 86.50 93 ARG A N 1
ATOM 741 C CA . ARG A 1 93 ? 13.296 0.148 -10.600 1.00 86.50 93 ARG A CA 1
ATOM 742 C C . ARG A 1 93 ? 13.946 -1.006 -11.360 1.00 86.50 93 ARG A C 1
ATOM 744 O O . ARG A 1 93 ? 13.979 -0.968 -12.588 1.00 86.50 93 ARG A O 1
ATOM 751 N N . ASN A 1 94 ? 14.420 -2.032 -10.656 1.00 92.06 94 ASN A N 1
ATOM 752 C CA . ASN A 1 94 ? 14.914 -3.262 -11.254 1.00 92.06 94 ASN A CA 1
ATOM 753 C C . ASN A 1 94 ? 13.763 -4.287 -11.363 1.00 92.06 94 ASN A C 1
ATOM 755 O O . ASN A 1 94 ? 13.262 -4.730 -10.328 1.00 92.06 94 ASN A O 1
ATOM 759 N N . PRO A 1 95 ? 13.346 -4.684 -12.580 1.00 91.31 95 PRO A N 1
ATOM 760 C CA . PRO A 1 95 ? 12.208 -5.582 -12.768 1.00 91.31 95 PRO A CA 1
ATOM 761 C C . PRO A 1 95 ? 12.428 -6.977 -12.170 1.00 91.31 95 PRO A C 1
ATOM 76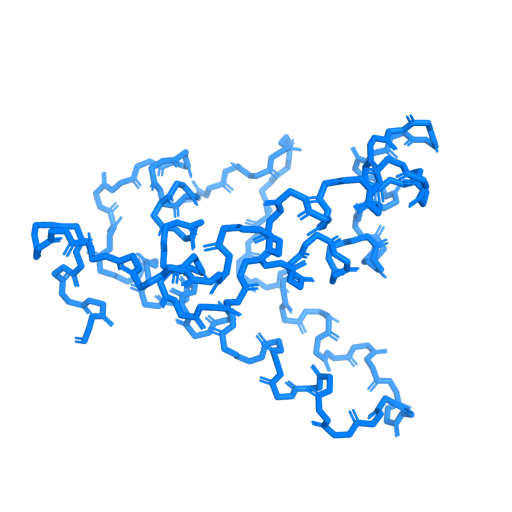3 O O . PRO A 1 95 ? 11.470 -7.554 -11.663 1.00 91.31 95 PRO A O 1
ATOM 766 N N . ASP A 1 96 ? 13.663 -7.487 -12.167 1.00 94.06 96 ASP A N 1
ATOM 767 C CA . ASP A 1 96 ? 13.981 -8.811 -11.621 1.00 94.06 96 ASP A CA 1
ATOM 768 C C . ASP A 1 96 ? 13.821 -8.807 -10.094 1.00 94.06 96 ASP A C 1
ATOM 770 O O . ASP A 1 96 ? 13.109 -9.632 -9.526 1.00 94.06 96 ASP A O 1
ATOM 774 N N . LEU A 1 97 ? 14.400 -7.802 -9.426 1.00 93.19 97 LEU A N 1
ATOM 775 C CA . LEU A 1 97 ? 14.288 -7.642 -7.972 1.00 93.19 97 LEU A CA 1
ATOM 776 C C . LEU A 1 97 ? 12.841 -7.376 -7.539 1.00 93.19 97 LEU A C 1
ATOM 778 O O . LEU A 1 97 ? 12.359 -7.938 -6.554 1.00 93.19 97 LEU A O 1
ATOM 782 N N . LEU A 1 98 ? 12.128 -6.538 -8.292 1.00 90.75 98 LEU A N 1
ATOM 783 C CA . LEU A 1 98 ? 10.716 -6.272 -8.055 1.00 90.75 98 LEU A CA 1
ATOM 784 C C . LEU A 1 98 ? 9.887 -7.557 -8.162 1.00 90.75 98 LEU A C 1
ATOM 786 O O . LEU A 1 98 ? 9.034 -7.803 -7.309 1.00 90.75 98 LEU A O 1
ATOM 790 N N . GLN A 1 99 ? 10.146 -8.383 -9.178 1.00 93.38 99 GLN A N 1
ATOM 791 C CA . GLN A 1 99 ? 9.470 -9.662 -9.357 1.00 93.38 99 GLN A CA 1
ATOM 792 C C . GLN A 1 99 ? 9.760 -10.614 -8.193 1.00 93.38 99 GLN A C 1
ATOM 794 O O . GLN A 1 99 ? 8.813 -11.198 -7.662 1.00 93.38 99 GLN A O 1
ATOM 799 N N . ASP A 1 100 ? 11.011 -10.716 -7.742 1.00 95.06 100 ASP A N 1
ATOM 800 C CA . ASP A 1 100 ? 11.386 -11.536 -6.584 1.00 95.06 100 ASP A CA 1
ATOM 801 C C . ASP A 1 100 ? 10.620 -11.119 -5.314 1.00 95.06 100 ASP A C 1
ATOM 803 O O . ASP A 1 100 ? 10.088 -11.967 -4.595 1.00 95.06 100 ASP A O 1
ATOM 807 N N . MET A 1 101 ? 10.478 -9.814 -5.053 1.00 91.75 101 MET A N 1
ATOM 808 C CA . MET A 1 101 ? 9.668 -9.318 -3.929 1.00 91.75 101 MET A CA 1
ATOM 809 C C . MET A 1 101 ? 8.191 -9.658 -4.084 1.00 91.75 101 MET A C 1
ATOM 811 O O . MET A 1 101 ? 7.565 -10.096 -3.121 1.00 91.75 101 MET A O 1
ATOM 815 N N . VAL A 1 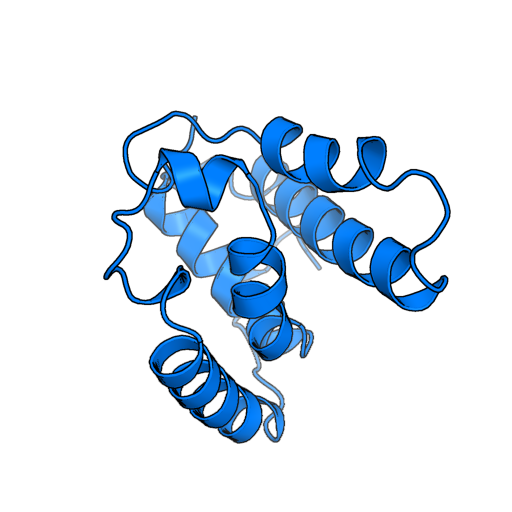102 ? 7.625 -9.468 -5.276 1.00 93.06 102 VAL A N 1
ATOM 816 C CA . VAL A 1 102 ? 6.219 -9.806 -5.532 1.00 93.06 102 VAL A CA 1
ATOM 817 C C . VAL A 1 102 ? 5.975 -11.295 -5.289 1.00 93.06 102 VAL A C 1
ATOM 819 O O . VAL A 1 102 ? 4.959 -11.631 -4.693 1.00 93.06 102 VAL A O 1
ATOM 822 N N . GLN A 1 103 ? 6.906 -12.184 -5.650 1.00 95.44 103 GLN A N 1
ATOM 823 C CA . GLN A 1 103 ? 6.786 -13.618 -5.350 1.00 95.44 103 GLN A CA 1
ATOM 824 C C . GLN A 1 103 ? 6.758 -13.902 -3.842 1.00 95.44 103 GLN A C 1
ATOM 826 O O . GLN A 1 103 ? 5.936 -14.696 -3.385 1.00 95.44 103 GLN A O 1
ATOM 831 N N . VAL A 1 104 ? 7.599 -13.228 -3.051 1.00 95.00 104 VAL A N 1
ATOM 832 C CA . VAL A 1 104 ? 7.569 -13.350 -1.581 1.00 95.00 104 VAL A CA 1
ATOM 833 C C . VAL A 1 104 ? 6.236 -12.858 -1.010 1.00 95.00 104 VAL A C 1
ATOM 835 O O . VAL A 1 104 ? 5.686 -13.486 -0.109 1.00 95.00 104 VAL A O 1
ATOM 838 N N . LEU A 1 105 ? 5.697 -11.756 -1.536 1.00 93.94 105 LEU A N 1
ATOM 839 C CA . LEU A 1 105 ? 4.410 -11.217 -1.093 1.00 93.94 105 LEU A CA 1
ATOM 840 C C . LEU A 1 105 ? 3.227 -12.092 -1.521 1.00 93.94 105 LEU A C 1
ATOM 842 O O . LEU A 1 105 ? 2.296 -12.243 -0.743 1.00 93.94 105 LEU A O 1
ATOM 846 N N . LEU A 1 106 ? 3.269 -12.697 -2.709 1.00 94.81 106 LEU A N 1
ATOM 847 C CA . LEU A 1 106 ? 2.257 -13.659 -3.156 1.00 94.81 106 LEU A CA 1
ATOM 848 C C . LEU A 1 106 ? 2.234 -14.904 -2.266 1.00 94.81 106 LEU A C 1
ATOM 850 O O . LEU A 1 106 ? 1.162 -15.386 -1.936 1.00 94.81 106 LEU A O 1
ATOM 854 N N . ALA A 1 107 ? 3.392 -15.384 -1.808 1.00 95.12 107 ALA A N 1
ATOM 855 C CA . ALA A 1 107 ? 3.440 -16.489 -0.849 1.00 95.12 107 ALA A CA 1
ATOM 856 C C . ALA A 1 107 ? 2.817 -16.129 0.515 1.00 95.12 107 ALA A C 1
ATOM 858 O O . ALA A 1 107 ? 2.384 -17.018 1.244 1.00 95.12 107 ALA A O 1
ATOM 859 N N . LEU A 1 108 ? 2.786 -14.841 0.876 1.00 92.50 108 LEU A N 1
ATOM 860 C CA . LEU A 1 108 ? 2.078 -14.347 2.060 1.00 92.50 108 LEU A CA 1
ATOM 861 C C . LEU A 1 108 ? 0.566 -14.201 1.813 1.00 92.50 108 LEU A C 1
ATOM 863 O O . LEU A 1 108 ? -0.205 -14.280 2.764 1.00 92.50 108 LEU A O 1
ATOM 867 N N . ASP A 1 109 ? 0.152 -14.010 0.560 1.00 94.81 109 ASP A N 1
ATOM 868 C CA . ASP A 1 109 ? -1.238 -13.764 0.155 1.00 94.81 109 ASP A CA 1
ATOM 869 C C . ASP A 1 109 ? -2.157 -14.979 0.362 1.00 94.81 109 ASP A C 1
ATOM 871 O O . ASP A 1 109 ? -3.365 -14.821 0.459 1.00 94.81 109 ASP A O 1
ATOM 875 N N . ASP A 1 110 ? -1.596 -16.182 0.508 1.00 93.62 110 ASP A N 1
ATOM 876 C CA . ASP A 1 110 ? -2.351 -17.408 0.811 1.00 93.62 110 ASP A CA 1
ATOM 877 C C . ASP A 1 110 ? -2.903 -17.453 2.257 1.00 93.62 110 ASP A C 1
ATOM 879 O O . ASP A 1 110 ? -3.602 -18.401 2.626 1.00 93.62 110 ASP A O 1
ATOM 883 N N . TYR A 1 111 ? -2.576 -16.465 3.099 1.00 93.94 111 TYR A N 1
ATOM 884 C CA . TYR A 1 111 ? -2.935 -16.440 4.517 1.00 93.94 111 TYR A CA 1
ATOM 885 C C . TYR A 1 111 ? -3.839 -15.256 4.872 1.00 93.94 111 TYR A C 1
ATOM 887 O O . TYR A 1 111 ? -3.490 -14.100 4.640 1.00 93.94 111 TYR A O 1
ATOM 895 N N . ASP A 1 112 ? -4.939 -15.543 5.571 1.00 94.38 112 ASP A N 1
ATOM 896 C CA . ASP A 1 112 ? -5.785 -14.517 6.185 1.00 94.38 112 ASP A CA 1
ATOM 897 C C . ASP A 1 112 ? -5.067 -13.885 7.391 1.00 94.38 112 ASP A C 1
ATOM 899 O O . ASP A 1 112 ? -4.960 -14.477 8.474 1.00 94.38 112 ASP A O 1
ATOM 903 N N . ILE A 1 113 ? -4.566 -12.660 7.229 1.00 93.31 113 ILE A N 1
ATOM 904 C CA . ILE A 1 113 ? -3.865 -11.946 8.302 1.00 93.31 113 ILE A CA 1
ATOM 905 C C . ILE A 1 113 ? -4.872 -11.267 9.231 1.00 93.31 113 ILE A C 1
ATOM 907 O O . ILE A 1 113 ? -5.494 -10.263 8.892 1.00 93.31 113 ILE A O 1
ATOM 911 N N . ILE A 1 114 ? -4.981 -11.764 10.462 1.00 93.94 114 ILE A N 1
ATOM 912 C CA . ILE A 1 114 ? -5.831 -11.158 11.492 1.00 93.94 114 ILE A CA 1
ATOM 913 C C . ILE A 1 114 ? -5.033 -10.095 12.253 1.00 93.94 114 ILE A C 1
ATOM 915 O O . ILE A 1 114 ? -4.034 -10.396 12.905 1.00 93.94 114 ILE A O 1
ATOM 919 N N . LEU A 1 115 ? -5.496 -8.846 12.199 1.00 93.12 115 LEU A N 1
ATOM 920 C CA . LEU A 1 115 ? -4.939 -7.739 12.978 1.00 93.12 115 LEU A CA 1
ATOM 921 C C . LEU A 1 115 ? -5.705 -7.567 14.292 1.00 93.12 115 LEU A C 1
ATOM 923 O O . LEU A 1 115 ? -6.925 -7.722 14.339 1.00 93.12 115 LEU A O 1
ATOM 927 N N . GLU A 1 116 ? -5.000 -7.204 15.363 1.00 92.44 116 GLU A N 1
ATOM 928 C CA . GLU A 1 116 ? -5.652 -6.890 16.633 1.00 92.44 116 GLU A CA 1
ATOM 929 C C . GLU A 1 116 ? -6.564 -5.660 16.509 1.00 92.44 116 GLU A C 1
ATOM 931 O O . GLU A 1 116 ? -6.191 -4.646 15.919 1.00 92.44 116 GLU A O 1
ATOM 936 N N . HIS A 1 117 ? -7.724 -5.689 17.173 1.00 86.31 117 HIS A N 1
ATOM 937 C CA . HIS A 1 117 ? -8.666 -4.559 17.204 1.00 86.31 117 HIS A CA 1
ATOM 938 C C . HIS A 1 117 ? -8.064 -3.250 17.733 1.00 86.31 117 HIS A C 1
ATOM 940 O O . HIS A 1 117 ? -8.557 -2.163 17.435 1.00 86.31 117 HIS A O 1
ATOM 946 N N . SER A 1 118 ? -7.005 -3.339 18.540 1.00 87.56 118 SER A N 1
ATOM 947 C CA . SER A 1 118 ? -6.246 -2.184 19.021 1.00 87.56 118 SER A CA 1
ATOM 948 C C . SER A 1 118 ? -5.617 -1.388 17.867 1.00 87.56 118 SER A C 1
ATOM 950 O O . SER A 1 118 ? -5.533 -0.163 17.956 1.00 87.56 118 SER A O 1
ATOM 952 N N . LEU A 1 119 ? -5.234 -2.068 16.780 1.00 82.75 119 LEU A N 1
ATOM 953 C CA . LEU A 1 119 ? -4.613 -1.498 15.582 1.00 82.75 119 LEU A CA 1
ATOM 954 C C . LEU A 1 119 ? -5.640 -1.019 14.553 1.00 82.75 119 LEU A C 1
ATOM 956 O O . LEU A 1 119 ? -5.375 -0.056 13.836 1.00 82.75 119 LEU A O 1
ATOM 960 N N . THR A 1 120 ? -6.809 -1.658 14.483 1.00 85.00 120 THR A N 1
ATOM 961 C CA . THR A 1 120 ? -7.821 -1.379 13.447 1.00 85.00 120 THR A CA 1
ATOM 962 C C . THR A 1 120 ? -8.935 -0.441 13.910 1.00 85.00 120 THR A C 1
ATOM 964 O O . THR A 1 120 ? -9.849 -0.117 13.151 1.00 85.00 120 THR A O 1
ATOM 967 N N . LYS A 1 121 ? -8.868 0.042 15.157 1.00 82.81 121 LYS A N 1
ATOM 968 C CA . LYS A 1 121 ? -9.913 0.866 15.772 1.00 82.81 121 LYS A CA 1
ATOM 969 C C . LYS A 1 121 ? -10.251 2.103 14.930 1.00 82.81 121 LYS A C 1
ATOM 971 O O . LYS A 1 121 ? -9.460 3.038 14.822 1.00 82.81 121 LYS A O 1
ATOM 976 N N . GLY A 1 122 ? -11.481 2.133 14.420 1.00 78.25 122 GLY A N 1
ATOM 977 C CA . GLY A 1 122 ? -12.014 3.222 13.599 1.00 78.25 122 GLY A CA 1
ATOM 978 C C . GLY A 1 122 ? -11.674 3.121 12.111 1.00 78.25 122 GLY A C 1
ATOM 979 O O . GLY A 1 122 ? -12.171 3.931 11.349 1.00 78.25 122 GLY A O 1
ATOM 980 N N . ILE A 1 123 ? -10.854 2.158 11.692 1.00 82.12 123 ILE A N 1
ATOM 981 C CA . ILE A 1 123 ? -10.520 1.928 10.280 1.00 82.12 123 ILE A CA 1
ATOM 982 C C . ILE A 1 123 ? -11.443 0.867 9.661 1.00 82.12 123 ILE A C 1
ATOM 984 O O . ILE A 1 123 ? -11.804 1.012 8.490 1.00 82.12 123 ILE A O 1
ATOM 988 N N . ASP A 1 124 ? -11.805 -0.155 10.447 1.00 67.44 124 ASP A N 1
ATOM 989 C CA . ASP A 1 124 ? -12.782 -1.199 10.091 1.00 67.44 124 ASP A CA 1
ATOM 990 C C . ASP A 1 124 ? -14.220 -0.667 9.997 1.00 67.44 124 ASP A C 1
ATOM 992 O O . ASP A 1 124 ? -14.616 0.144 10.871 1.00 67.44 124 ASP A O 1
#